Protein AF-A0A7V8YB07-F1 (afdb_monomer_lite)

Sequence (124 aa):
MVPLCSNWVLKPRWAEKIRNPKPVLDKLGVKPEHDVGVISIDDEAFLKQLKNRAATVRSGRPRTDTDVIFFGANRNKNLDRLAMLRSYIRPNGAIWIMRPKGANAELKESDIANPSAEWVTDVA

Foldseek 3Di:
DDDDPDDDDDPDVVVVCVVPPDPVVVVVVAAQAFAEEEEPDDDPVVQVVSVVGHVHYDYDDAAAAGQEYEYEDQALVSCVCVVVVVRRHDVNGYYHYDYDDDPPRNDDPCCVVCPVDPDDDDPD

Structure (mmCIF, N/CA/C/O backbone):
data_AF-A0A7V8YB07-F1
#
_entry.id   AF-A0A7V8YB07-F1
#
loop_
_atom_site.group_PDB
_atom_site.id
_atom_site.type_symbol
_atom_site.label_atom_id
_atom_site.label_alt_id
_atom_site.label_comp_id
_atom_site.label_asym_id
_atom_site.label_entity_id
_atom_site.label_seq_id
_atom_site.pdbx_PDB_ins_code
_atom_site.Cartn_x
_atom_site.Cartn_y
_atom_site.Cartn_z
_atom_site.occupancy
_atom_site.B_iso_or_equiv
_atom_site.auth_seq_id
_atom_site.auth_comp_id
_atom_site.auth_asym_id
_atom_site.auth_atom_id
_atom_site.pdbx_PDB_model_num
ATOM 1 N N . MET A 1 1 ? 50.348 -39.041 16.485 1.00 39.09 1 MET A N 1
ATOM 2 C CA . MET A 1 1 ? 50.207 -38.586 15.086 1.00 39.09 1 MET A CA 1
ATOM 3 C C . MET A 1 1 ? 48.727 -38.311 14.850 1.00 39.09 1 MET A C 1
ATOM 5 O O . MET A 1 1 ? 47.966 -39.256 14.730 1.00 39.09 1 MET A O 1
ATOM 9 N N . VAL A 1 2 ? 48.300 -37.048 14.934 1.00 49.88 2 VAL A N 1
ATOM 10 C CA . VAL A 1 2 ? 46.898 -36.623 14.733 1.00 49.88 2 VAL A CA 1
ATOM 11 C C . VAL A 1 2 ? 46.880 -35.769 13.464 1.00 49.88 2 VAL A C 1
ATOM 13 O O . VAL A 1 2 ? 47.720 -34.871 13.370 1.00 49.88 2 VAL A O 1
ATOM 16 N N . PRO A 1 3 ? 46.021 -36.044 12.467 1.00 50.53 3 PRO A N 1
ATOM 17 C CA . PRO A 1 3 ? 46.036 -35.280 11.233 1.00 50.53 3 PRO A CA 1
ATOM 18 C C . PRO A 1 3 ? 45.430 -33.894 11.468 1.00 50.53 3 PRO A C 1
ATOM 20 O O . PRO A 1 3 ? 44.416 -33.734 12.147 1.00 50.53 3 PRO A O 1
ATOM 23 N N . LEU A 1 4 ? 46.082 -32.890 10.886 1.00 50.62 4 LEU A N 1
ATOM 24 C CA . LEU A 1 4 ? 45.579 -31.532 10.736 1.00 50.62 4 LEU A CA 1
ATOM 25 C C . LEU A 1 4 ? 44.292 -31.575 9.898 1.00 50.62 4 LEU A C 1
ATOM 27 O O . LEU A 1 4 ? 44.346 -31.806 8.691 1.00 50.62 4 LEU A O 1
ATOM 31 N N . CYS A 1 5 ? 43.136 -31.342 10.523 1.00 40.47 5 CYS A N 1
ATOM 32 C CA . CYS A 1 5 ? 41.916 -31.010 9.791 1.00 40.47 5 CYS A CA 1
ATOM 33 C C . CYS A 1 5 ? 42.034 -29.574 9.275 1.00 40.47 5 CYS A C 1
A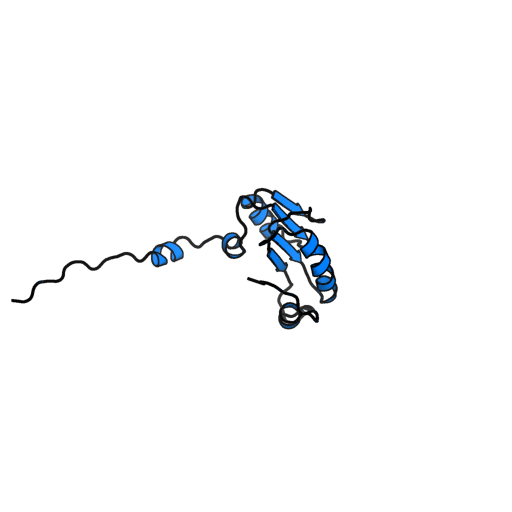TOM 35 O O . CYS A 1 5 ? 41.697 -28.602 9.950 1.00 40.47 5 CYS A O 1
ATOM 37 N N . SER A 1 6 ? 42.563 -29.470 8.063 1.00 52.72 6 SER A N 1
ATOM 38 C CA . SER A 1 6 ? 42.577 -28.263 7.256 1.00 52.72 6 SER A CA 1
ATOM 39 C C . SER A 1 6 ? 41.159 -27.799 6.905 1.00 52.72 6 SER A C 1
ATOM 41 O O . SER A 1 6 ? 40.278 -28.602 6.608 1.00 52.72 6 SER A O 1
ATOM 43 N N . ASN A 1 7 ? 41.037 -26.474 6.794 1.00 43.16 7 ASN A N 1
ATOM 44 C CA . ASN A 1 7 ? 40.078 -25.742 5.961 1.00 43.16 7 ASN A CA 1
ATOM 45 C C . ASN A 1 7 ? 38.760 -25.269 6.606 1.00 43.16 7 ASN A C 1
ATOM 47 O O . ASN A 1 7 ? 37.657 -25.628 6.200 1.00 43.16 7 ASN A O 1
ATOM 51 N N . TRP A 1 8 ? 38.888 -24.324 7.538 1.00 47.78 8 TRP A N 1
ATOM 52 C CA . TRP A 1 8 ? 37.870 -23.300 7.777 1.00 47.78 8 TRP A CA 1
ATOM 53 C C . TRP A 1 8 ? 38.085 -22.141 6.799 1.00 47.78 8 TRP A C 1
ATOM 55 O O . TRP A 1 8 ? 39.121 -21.502 6.885 1.00 47.78 8 TRP A O 1
ATOM 65 N N . VAL A 1 9 ? 37.135 -21.884 5.892 1.00 56.75 9 VAL A N 1
ATOM 66 C CA . VAL A 1 9 ? 36.469 -20.582 5.633 1.00 56.75 9 VAL A CA 1
ATOM 67 C C . VAL A 1 9 ? 35.386 -20.848 4.577 1.00 56.75 9 VAL A C 1
ATOM 69 O O . VAL A 1 9 ? 35.595 -20.682 3.377 1.00 56.75 9 VAL A O 1
ATOM 72 N N . LEU A 1 10 ? 34.186 -21.229 5.014 1.00 59.94 10 LEU A N 1
ATOM 73 C CA . LEU A 1 10 ? 32.987 -20.974 4.217 1.00 59.94 10 LEU A CA 1
ATOM 74 C C . LEU A 1 10 ? 32.504 -19.581 4.607 1.00 59.94 10 LEU A C 1
ATOM 76 O O . LEU A 1 10 ? 31.998 -19.398 5.712 1.00 59.94 10 LEU A O 1
ATOM 80 N N . LYS A 1 11 ? 32.680 -18.584 3.728 1.00 59.34 11 LYS A N 1
ATOM 81 C CA . LYS A 1 11 ? 32.022 -17.281 3.903 1.00 59.34 11 LYS A CA 1
ATOM 82 C C . LYS A 1 11 ? 30.515 -17.531 3.902 1.00 59.34 11 LYS A C 1
ATOM 84 O O . LYS A 1 11 ? 29.972 -17.956 2.881 1.00 59.34 11 LYS A O 1
ATOM 89 N N . PRO A 1 12 ? 29.819 -17.312 5.020 1.00 64.62 12 PRO A N 1
ATOM 90 C CA . PRO A 1 12 ? 28.419 -17.660 5.085 1.00 64.62 12 PRO A CA 1
ATOM 91 C C . PRO A 1 12 ? 27.611 -16.608 4.314 1.00 64.62 12 PRO A C 1
ATOM 93 O O . PRO A 1 12 ? 27.835 -15.405 4.455 1.00 64.62 12 PRO A O 1
ATOM 96 N N . ARG A 1 13 ? 26.647 -17.053 3.499 1.00 63.25 13 ARG A N 1
ATOM 97 C CA . ARG A 1 13 ? 25.817 -16.200 2.618 1.00 63.25 13 ARG A CA 1
ATOM 98 C C . ARG A 1 13 ? 25.080 -15.060 3.349 1.00 63.25 13 ARG A C 1
ATOM 100 O O . ARG A 1 13 ? 24.586 -14.136 2.710 1.00 63.25 13 ARG A O 1
ATOM 107 N N . TRP A 1 14 ? 24.999 -15.083 4.683 1.00 67.81 14 TRP A N 1
ATOM 108 C CA . TRP A 1 14 ? 24.456 -13.972 5.476 1.00 67.81 14 TRP A CA 1
ATOM 109 C C . TRP A 1 14 ? 25.368 -12.735 5.488 1.00 67.81 14 TRP A C 1
ATOM 111 O O . TRP A 1 14 ? 24.861 -11.616 5.501 1.00 67.81 14 TRP A O 1
ATOM 121 N N . ALA A 1 15 ? 26.691 -12.907 5.390 1.00 67.56 15 ALA A N 1
ATOM 122 C CA . ALA A 1 15 ? 27.654 -11.803 5.355 1.00 67.56 15 ALA A CA 1
ATOM 123 C C . ALA A 1 15 ? 27.577 -10.982 4.052 1.00 67.56 15 ALA A C 1
ATOM 125 O O . ALA A 1 15 ? 28.022 -9.835 4.000 1.00 67.56 15 ALA A O 1
ATOM 126 N N . GLU A 1 16 ? 27.031 -11.560 2.981 1.00 65.00 16 GLU A N 1
ATOM 127 C CA . GLU A 1 16 ? 26.721 -10.849 1.734 1.00 65.00 16 GLU A CA 1
ATOM 128 C C . GLU A 1 16 ? 25.414 -10.058 1.854 1.00 65.00 16 GLU A C 1
ATOM 130 O O . GLU A 1 16 ? 25.355 -8.910 1.425 1.00 65.00 16 GLU A O 1
ATOM 135 N N . LYS A 1 17 ? 24.396 -10.611 2.529 1.00 60.62 17 LYS A N 1
ATOM 136 C CA . LYS A 1 17 ? 23.108 -9.932 2.769 1.00 60.62 17 LYS A CA 1
ATOM 137 C C . LYS A 1 17 ? 23.224 -8.695 3.665 1.00 60.62 17 LYS A C 1
ATOM 139 O O . LYS A 1 17 ? 22.425 -7.778 3.524 1.00 60.62 17 LYS A O 1
ATOM 144 N N . ILE A 1 18 ? 24.209 -8.657 4.566 1.00 69.38 18 ILE A N 1
ATOM 145 C CA . ILE A 1 18 ? 24.516 -7.461 5.371 1.00 69.38 18 ILE A CA 1
ATOM 146 C C . ILE A 1 18 ? 25.146 -6.363 4.510 1.00 69.38 18 ILE A C 1
ATOM 148 O O . ILE A 1 18 ? 24.842 -5.189 4.693 1.00 69.38 18 ILE A O 1
ATOM 152 N N . ARG A 1 19 ? 26.016 -6.742 3.567 1.00 67.19 19 ARG A N 1
ATOM 153 C CA . ARG A 1 19 ? 26.724 -5.796 2.692 1.00 67.19 19 ARG A CA 1
ATOM 154 C C . ARG A 1 19 ? 25.856 -5.263 1.559 1.00 67.19 19 ARG A C 1
ATOM 156 O O . ARG A 1 19 ? 26.092 -4.150 1.107 1.00 67.19 19 ARG A O 1
ATOM 163 N N . ASN A 1 20 ? 24.863 -6.033 1.125 1.00 63.94 20 ASN A N 1
ATOM 164 C CA . ASN A 1 20 ? 23.892 -5.618 0.121 1.00 63.94 20 ASN A CA 1
ATOM 165 C C . ASN A 1 20 ? 22.465 -5.761 0.675 1.00 63.94 20 ASN A C 1
ATOM 167 O O . ASN A 1 20 ? 21.790 -6.762 0.395 1.00 63.94 20 ASN A O 1
ATOM 171 N N . PRO A 1 21 ? 22.015 -4.817 1.522 1.00 62.44 21 PRO A N 1
ATOM 172 C CA . PRO A 1 21 ? 20.679 -4.880 2.087 1.00 62.44 21 PRO A CA 1
ATOM 173 C C . PRO A 1 21 ? 19.642 -4.811 0.964 1.00 62.44 21 PRO A C 1
ATOM 175 O O . PRO A 1 21 ? 19.702 -3.939 0.099 1.00 62.44 21 PRO A O 1
ATOM 178 N N . LYS A 1 22 ? 18.659 -5.720 0.991 1.00 63.84 22 LYS A N 1
ATOM 179 C CA . LYS A 1 22 ? 17.521 -5.645 0.068 1.00 63.84 22 LYS A CA 1
ATOM 180 C C . LYS A 1 22 ? 16.826 -4.283 0.217 1.00 63.84 22 LYS A C 1
ATOM 182 O O . LYS A 1 22 ? 16.602 -3.869 1.364 1.00 63.84 22 LYS A O 1
ATOM 187 N N . PRO A 1 23 ? 16.457 -3.617 -0.892 1.00 71.69 23 PRO A N 1
ATOM 188 C CA . PRO A 1 23 ? 15.704 -2.375 -0.829 1.00 71.69 23 PRO A CA 1
ATOM 189 C C . PRO A 1 23 ? 14.408 -2.590 -0.043 1.00 71.69 23 PRO A C 1
ATOM 191 O O . PRO A 1 23 ? 13.831 -3.676 -0.056 1.00 71.69 23 PRO A O 1
ATOM 194 N N . VAL A 1 24 ? 13.958 -1.561 0.677 1.00 78.62 24 VAL A N 1
ATOM 195 C CA . VAL A 1 24 ? 12.796 -1.654 1.580 1.00 78.62 24 VAL A CA 1
ATOM 196 C C . VAL A 1 24 ? 11.565 -2.196 0.848 1.00 78.62 24 VAL A C 1
ATOM 198 O O . VAL A 1 24 ? 10.882 -3.061 1.378 1.00 78.62 24 VAL A O 1
ATOM 201 N N . LEU A 1 25 ? 11.356 -1.787 -0.404 1.00 80.44 25 LEU A N 1
ATOM 202 C CA . LEU A 1 25 ? 10.258 -2.263 -1.250 1.00 80.44 25 LEU A CA 1
ATOM 203 C C . LEU A 1 25 ? 10.274 -3.782 -1.498 1.00 80.44 25 LEU A C 1
ATOM 205 O O . LEU A 1 25 ? 9.211 -4.391 -1.559 1.00 80.44 25 LEU A O 1
ATOM 209 N N . ASP A 1 26 ? 11.450 -4.415 -1.547 1.00 79.25 26 ASP A N 1
ATOM 210 C CA . ASP A 1 26 ? 11.555 -5.876 -1.679 1.00 79.25 26 ASP A CA 1
ATOM 211 C C . ASP A 1 26 ? 11.151 -6.594 -0.391 1.00 79.25 26 ASP A C 1
ATOM 213 O O . ASP A 1 26 ? 10.680 -7.728 -0.435 1.00 79.25 26 ASP A O 1
ATOM 217 N N . LYS A 1 27 ? 11.344 -5.947 0.765 1.00 77.00 27 LYS A N 1
ATOM 218 C CA . LYS A 1 27 ? 10.838 -6.461 2.045 1.00 77.00 27 LYS A CA 1
ATOM 219 C C . LYS A 1 27 ? 9.318 -6.360 2.104 1.00 77.00 27 LYS A C 1
ATOM 221 O O . LYS A 1 27 ? 8.689 -7.244 2.661 1.00 77.00 27 LYS A O 1
ATOM 226 N N . LEU A 1 28 ? 8.754 -5.334 1.466 1.00 82.25 28 LEU A N 1
ATOM 227 C CA . LEU A 1 28 ? 7.311 -5.139 1.327 1.00 82.25 28 LEU A CA 1
ATOM 228 C C . LEU A 1 28 ? 6.686 -6.016 0.219 1.00 82.25 28 LEU A C 1
ATOM 230 O O . LEU A 1 28 ? 5.511 -5.869 -0.102 1.00 82.25 28 LEU A O 1
ATOM 234 N N . GLY A 1 29 ? 7.461 -6.907 -0.411 1.00 82.00 29 GLY A N 1
ATOM 235 C CA . GLY A 1 29 ? 6.964 -7.808 -1.455 1.00 82.00 29 GLY A CA 1
ATOM 236 C C . GLY A 1 29 ? 6.690 -7.140 -2.808 1.00 82.00 29 GLY A C 1
ATOM 237 O O . GLY A 1 29 ? 6.081 -7.760 -3.679 1.00 82.00 29 GLY A O 1
ATOM 238 N N . VAL A 1 30 ? 7.142 -5.901 -3.025 1.00 86.06 30 VAL A N 1
ATOM 239 C CA . VAL A 1 30 ? 7.008 -5.216 -4.318 1.00 86.06 30 VAL A CA 1
ATOM 240 C C . VAL A 1 30 ? 8.060 -5.749 -5.282 1.00 86.06 30 VAL A C 1
ATOM 242 O O . VAL A 1 30 ? 9.262 -5.571 -5.072 1.00 86.06 30 VAL A O 1
ATOM 245 N N . LYS A 1 31 ? 7.607 -6.375 -6.367 1.00 86.81 31 LYS A N 1
ATOM 246 C CA . LYS A 1 31 ? 8.475 -6.871 -7.435 1.00 86.81 31 LYS A CA 1
ATOM 247 C C . LYS A 1 31 ? 8.421 -5.957 -8.663 1.00 86.81 31 LYS A C 1
ATOM 249 O O . LYS A 1 31 ? 7.439 -5.233 -8.830 1.00 86.81 31 LYS A O 1
ATOM 254 N N . PRO A 1 32 ? 9.444 -5.988 -9.535 1.00 87.12 32 PRO A N 1
ATOM 255 C CA . PRO A 1 32 ? 9.466 -5.194 -10.759 1.00 87.12 32 PRO A CA 1
ATOM 256 C C . PRO A 1 32 ? 8.278 -5.389 -11.674 1.00 87.12 32 PRO A C 1
ATOM 258 O O . PRO A 1 32 ? 7.866 -4.451 -12.330 1.00 87.12 32 PRO A O 1
ATOM 261 N N . GLU A 1 33 ? 7.723 -6.587 -11.717 1.00 87.69 33 GLU A N 1
ATOM 262 C CA . GLU A 1 33 ? 6.618 -6.958 -12.589 1.00 87.69 33 GLU A CA 1
ATOM 263 C C . GLU A 1 33 ? 5.234 -6.558 -12.052 1.00 87.69 33 GLU A C 1
ATOM 265 O O . GLU A 1 33 ? 4.247 -6.686 -12.772 1.00 87.69 33 GLU A O 1
ATOM 270 N N . HIS A 1 34 ? 5.140 -6.084 -10.806 1.00 89.31 34 HIS A N 1
ATOM 271 C CA . HIS A 1 34 ? 3.855 -5.833 -10.152 1.00 89.31 34 HIS A CA 1
ATOM 272 C C . HIS A 1 34 ? 3.151 -4.566 -10.669 1.00 89.31 34 HIS A C 1
ATOM 274 O O . HIS A 1 34 ? 3.788 -3.532 -10.904 1.00 89.31 34 HIS A O 1
ATOM 280 N N . ASP A 1 35 ? 1.817 -4.632 -10.755 1.00 90.06 35 ASP A N 1
ATOM 281 C CA . ASP A 1 35 ? 0.951 -3.446 -10.780 1.00 90.06 35 ASP A CA 1
ATOM 282 C C . ASP A 1 35 ? 0.663 -3.017 -9.335 1.00 90.06 35 ASP A C 1
ATOM 284 O O . ASP A 1 35 ? 0.173 -3.805 -8.516 1.00 90.06 35 ASP A O 1
ATOM 288 N N . VAL A 1 36 ? 1.019 -1.773 -9.013 1.00 90.50 36 VAL A N 1
ATOM 289 C CA . VAL A 1 36 ? 0.935 -1.212 -7.667 1.00 90.50 36 VAL A CA 1
ATOM 290 C C . VAL A 1 36 ? -0.095 -0.088 -7.616 1.00 90.50 36 VAL A C 1
ATOM 292 O O . VAL A 1 36 ? 0.045 0.950 -8.269 1.00 90.50 36 VAL A O 1
ATOM 295 N N . GLY A 1 37 ? -1.108 -0.259 -6.770 1.00 91.06 37 GLY A N 1
ATOM 296 C CA . GLY A 1 37 ? -2.074 0.782 -6.434 1.00 91.06 37 GLY A CA 1
ATOM 297 C C . GLY A 1 37 ? -1.600 1.624 -5.253 1.00 91.06 37 GLY A C 1
ATOM 298 O O . GLY A 1 37 ? -1.124 1.090 -4.257 1.00 91.06 37 GLY A O 1
ATOM 299 N N . VAL A 1 38 ? -1.760 2.942 -5.333 1.00 91.56 38 VAL A N 1
ATOM 300 C CA . VAL A 1 38 ? -1.455 3.875 -4.245 1.00 91.56 38 VAL A CA 1
ATOM 301 C C . VAL A 1 38 ? -2.662 4.763 -3.971 1.00 91.56 38 VAL A C 1
ATOM 303 O O . VAL A 1 38 ? -3.178 5.437 -4.863 1.00 91.56 38 VAL A O 1
ATOM 306 N N . ILE A 1 39 ? -3.127 4.767 -2.725 1.00 90.81 39 ILE A N 1
ATOM 307 C CA . ILE A 1 39 ? -4.380 5.411 -2.332 1.00 90.81 39 ILE A CA 1
ATOM 308 C C . ILE A 1 39 ? -4.141 6.234 -1.074 1.00 90.81 39 ILE A C 1
ATOM 310 O O . ILE A 1 39 ? -3.727 5.683 -0.060 1.00 90.81 39 ILE A O 1
ATOM 314 N N . SER A 1 40 ? -4.462 7.530 -1.122 1.00 87.81 40 SER A N 1
ATOM 315 C CA . SER A 1 40 ? -4.375 8.435 0.037 1.00 87.81 40 SER A CA 1
ATOM 316 C C . SER A 1 40 ? -2.973 8.501 0.670 1.00 87.81 40 SER A C 1
ATOM 318 O O . SER A 1 40 ? -2.847 8.565 1.890 1.00 87.81 40 SER A O 1
ATOM 320 N N . ILE A 1 41 ? -1.925 8.459 -0.161 1.00 86.69 41 ILE A N 1
ATOM 321 C CA . ILE A 1 41 ? -0.524 8.623 0.247 1.00 86.69 41 ILE A CA 1
ATOM 322 C C . ILE A 1 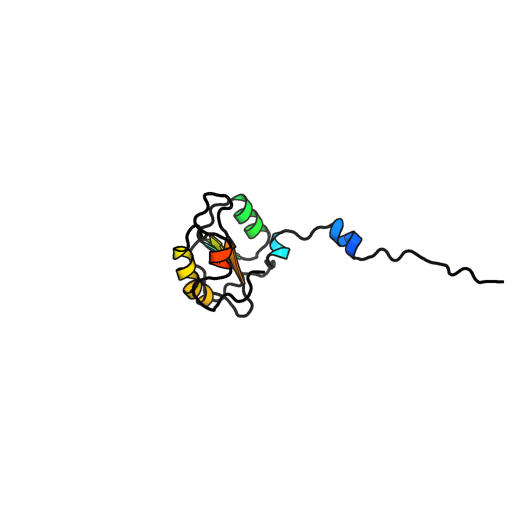41 ? 0.057 9.829 -0.485 1.00 86.69 41 ILE A C 1
ATOM 324 O O . ILE A 1 41 ? 0.140 9.819 -1.713 1.00 86.69 41 ILE A O 1
ATOM 328 N N . ASP A 1 42 ? 0.521 10.802 0.294 1.00 82.19 42 ASP A N 1
ATOM 329 C CA . ASP A 1 42 ? 1.080 12.071 -0.181 1.00 82.19 42 ASP A CA 1
ATOM 330 C C . ASP A 1 42 ? 2.585 12.176 0.148 1.00 82.19 42 ASP A C 1
ATOM 332 O O . ASP A 1 42 ? 3.078 13.206 0.596 1.00 82.19 42 ASP A O 1
ATOM 336 N N . ASP A 1 43 ? 3.326 11.076 -0.033 1.00 84.38 43 ASP A N 1
ATOM 337 C CA . ASP A 1 43 ? 4.786 11.022 0.136 1.00 84.38 43 ASP A CA 1
ATOM 338 C C . ASP A 1 43 ? 5.469 10.896 -1.233 1.00 84.38 43 ASP A C 1
ATOM 340 O O . ASP A 1 43 ? 5.540 9.818 -1.831 1.00 84.38 43 ASP A O 1
ATOM 344 N N . GLU A 1 44 ? 5.989 12.014 -1.742 1.00 85.69 44 GLU A N 1
ATOM 345 C CA . GLU A 1 44 ? 6.654 12.071 -3.047 1.00 85.69 44 GLU A CA 1
ATOM 346 C C . GLU A 1 44 ? 7.906 11.190 -3.130 1.00 85.69 44 GLU A C 1
ATOM 348 O O . GLU A 1 44 ? 8.177 10.592 -4.177 1.00 85.69 44 GLU A O 1
ATOM 353 N N . ALA A 1 45 ? 8.671 11.082 -2.040 1.00 84.25 45 ALA A N 1
ATOM 354 C CA . ALA A 1 45 ? 9.890 10.284 -2.014 1.00 84.25 45 ALA A CA 1
ATOM 355 C C . ALA A 1 45 ? 9.551 8.794 -2.120 1.00 84.25 45 ALA A C 1
ATOM 357 O O . ALA A 1 45 ? 10.173 8.069 -2.903 1.00 84.25 45 ALA A O 1
ATOM 358 N N . PHE A 1 46 ? 8.524 8.351 -1.397 1.00 83.69 46 PHE A N 1
ATOM 359 C CA . PHE A 1 46 ? 8.010 6.989 -1.481 1.00 83.69 46 PHE A CA 1
ATOM 360 C C . PHE A 1 46 ? 7.415 6.683 -2.863 1.00 83.69 46 PHE A C 1
ATOM 362 O O . PHE A 1 46 ? 7.757 5.669 -3.476 1.00 83.69 46 PHE A O 1
ATOM 369 N N . LEU A 1 47 ? 6.601 7.589 -3.413 1.00 87.50 47 LEU A N 1
ATOM 370 C CA . LEU A 1 47 ? 6.036 7.447 -4.760 1.00 87.50 47 LEU A CA 1
ATOM 371 C C . LEU A 1 47 ? 7.125 7.339 -5.835 1.00 87.50 47 LEU A C 1
ATOM 373 O O . LEU A 1 47 ? 7.000 6.543 -6.768 1.00 87.50 47 LEU A O 1
ATOM 377 N N . LYS A 1 48 ? 8.214 8.105 -5.707 1.00 88.25 48 LYS A N 1
ATOM 378 C CA . LYS A 1 48 ? 9.367 8.024 -6.612 1.00 88.25 48 LYS A CA 1
ATOM 379 C C . LYS A 1 48 ? 10.079 6.676 -6.502 1.00 88.25 48 LYS A C 1
ATOM 381 O O . LYS A 1 48 ? 10.425 6.091 -7.525 1.00 88.25 48 LYS A O 1
ATOM 386 N N . GLN A 1 49 ? 10.264 6.156 -5.287 1.00 86.88 49 GLN A N 1
ATOM 387 C CA . GLN A 1 49 ? 10.847 4.826 -5.085 1.00 86.88 49 GLN A CA 1
ATOM 388 C C . GLN A 1 49 ? 9.983 3.726 -5.709 1.00 86.88 49 GLN A C 1
ATOM 390 O O . GLN A 1 49 ? 10.522 2.852 -6.386 1.00 86.88 49 GLN A O 1
ATOM 395 N N . LEU A 1 50 ? 8.657 3.795 -5.544 1.00 88.12 50 LEU A N 1
ATOM 396 C CA . LEU A 1 50 ? 7.731 2.845 -6.164 1.00 88.12 50 LEU A CA 1
ATOM 397 C C . LEU A 1 50 ? 7.822 2.880 -7.689 1.00 88.12 50 LEU A C 1
ATOM 399 O O . LEU A 1 50 ? 7.972 1.829 -8.306 1.00 88.12 50 LEU A O 1
ATOM 403 N N . LYS A 1 51 ? 7.796 4.074 -8.293 1.00 88.19 51 LYS A N 1
ATOM 404 C CA . LYS A 1 51 ? 7.890 4.240 -9.755 1.00 88.19 51 LYS A CA 1
ATOM 405 C C . LYS A 1 51 ? 9.212 3.739 -10.332 1.00 88.19 51 LYS A C 1
ATOM 407 O O . LYS A 1 51 ? 9.238 3.263 -11.458 1.00 88.19 51 LYS A O 1
ATOM 412 N N . ASN A 1 52 ? 10.298 3.835 -9.570 1.00 88.62 52 ASN A N 1
ATOM 413 C CA . ASN A 1 52 ? 11.599 3.319 -9.992 1.00 88.62 52 ASN A CA 1
ATOM 414 C C . ASN A 1 52 ? 11.693 1.789 -9.903 1.00 88.62 52 ASN A C 1
ATOM 416 O O . ASN A 1 52 ? 12.584 1.203 -10.515 1.00 88.62 52 ASN A O 1
ATOM 420 N N . ARG A 1 53 ? 10.835 1.147 -9.099 1.00 85.56 53 ARG A N 1
ATOM 421 C CA . ARG A 1 53 ? 10.906 -0.290 -8.826 1.00 85.56 53 ARG A CA 1
ATOM 422 C C . ARG A 1 53 ? 9.869 -1.085 -9.602 1.00 85.56 53 ARG A C 1
ATOM 424 O O . ARG A 1 53 ? 10.258 -2.080 -10.194 1.00 85.56 53 ARG A O 1
ATOM 431 N N . ALA A 1 54 ? 8.597 -0.698 -9.537 1.00 88.25 54 ALA A N 1
ATOM 432 C CA . ALA A 1 54 ? 7.471 -1.445 -10.089 1.00 88.25 54 ALA A CA 1
ATOM 433 C C . ALA A 1 54 ? 7.180 -1.051 -11.543 1.00 88.25 54 ALA A C 1
ATOM 435 O O . ALA A 1 54 ? 7.342 0.107 -11.925 1.00 88.25 54 ALA A O 1
ATOM 436 N N . ALA A 1 55 ? 6.691 -2.004 -12.336 1.00 87.62 55 ALA A N 1
ATOM 437 C CA . ALA A 1 55 ? 6.355 -1.803 -13.742 1.00 87.62 55 ALA A CA 1
ATOM 438 C C . ALA A 1 55 ? 5.240 -0.776 -13.910 1.00 87.62 55 ALA A C 1
ATOM 440 O O . ALA A 1 55 ? 5.223 -0.019 -14.878 1.00 87.62 55 ALA A O 1
ATOM 441 N N . THR A 1 56 ? 4.277 -0.770 -12.989 1.00 88.25 56 THR A N 1
ATOM 442 C CA . THR A 1 56 ? 3.151 0.156 -13.023 1.00 88.25 56 THR A CA 1
ATOM 443 C C . THR A 1 56 ? 2.835 0.643 -11.618 1.00 88.25 56 THR A C 1
ATOM 445 O O . THR A 1 56 ? 2.715 -0.144 -10.685 1.00 88.25 56 THR A O 1
ATOM 448 N N . VAL A 1 57 ? 2.680 1.961 -11.476 1.00 88.62 57 VAL A N 1
ATOM 449 C CA . VAL A 1 57 ? 2.223 2.602 -10.239 1.00 88.62 57 VAL A CA 1
ATOM 450 C C . VAL A 1 57 ? 1.050 3.507 -10.576 1.00 88.62 57 VAL A C 1
ATOM 452 O O . VAL A 1 57 ? 1.178 4.406 -11.412 1.00 88.62 57 VAL A O 1
ATOM 455 N N . ARG A 1 58 ? -0.092 3.285 -9.927 1.00 87.75 58 ARG A N 1
ATOM 456 C CA . ARG A 1 58 ? -1.327 4.043 -10.159 1.00 87.75 58 ARG A CA 1
ATOM 457 C C . ARG A 1 58 ? -1.770 4.718 -8.876 1.00 87.75 58 ARG A C 1
ATOM 459 O O . ARG A 1 58 ? -1.968 4.052 -7.867 1.00 87.75 58 ARG A O 1
ATOM 466 N N . SER A 1 59 ? -1.966 6.029 -8.926 1.00 84.38 59 SER A N 1
ATOM 467 C CA . SER A 1 59 ? -2.580 6.773 -7.832 1.00 84.38 59 SER A CA 1
ATOM 468 C C . SER A 1 59 ? -4.105 6.811 -7.978 1.00 84.38 59 SER A C 1
ATOM 470 O O . SER A 1 59 ? -4.643 6.902 -9.083 1.00 84.38 59 SER A O 1
ATOM 472 N N . GLY A 1 60 ? -4.819 6.763 -6.855 1.00 81.38 60 GLY A N 1
ATOM 473 C CA . GLY A 1 60 ? -6.272 6.934 -6.822 1.00 81.38 60 GLY A CA 1
ATOM 474 C C . GLY A 1 60 ? -7.038 5.616 -6.915 1.00 81.38 60 GLY A C 1
ATOM 475 O O . GLY A 1 60 ? -7.003 4.823 -5.980 1.00 81.38 60 GLY A O 1
ATOM 476 N N . ARG A 1 61 ? -7.820 5.401 -7.982 1.00 76.94 61 ARG A N 1
ATOM 477 C CA . ARG A 1 61 ? -8.675 4.206 -8.091 1.00 76.94 61 ARG A CA 1
ATOM 478 C C . ARG A 1 61 ? -7.847 2.996 -8.556 1.00 76.94 61 ARG A C 1
ATOM 480 O O . ARG A 1 61 ? -7.350 3.033 -9.683 1.00 76.94 61 ARG A O 1
ATOM 487 N N . PRO A 1 62 ? -7.716 1.928 -7.744 1.00 73.56 62 PRO A N 1
ATOM 488 C CA . PRO A 1 62 ? -7.037 0.712 -8.179 1.00 73.56 62 PRO A CA 1
ATOM 489 C C . PRO A 1 62 ? -7.823 0.054 -9.319 1.00 73.56 62 PRO A C 1
ATOM 491 O O . PRO A 1 62 ? -9.055 0.141 -9.373 1.00 73.56 62 PRO A O 1
ATOM 494 N N . ARG A 1 63 ? -7.109 -0.581 -10.253 1.00 77.25 63 ARG A N 1
ATOM 495 C CA . ARG A 1 63 ? -7.736 -1.437 -11.269 1.00 77.25 63 ARG A CA 1
ATOM 496 C C . ARG A 1 63 ? -8.001 -2.812 -10.669 1.00 77.25 63 ARG A C 1
ATOM 498 O O . ARG A 1 63 ? -7.377 -3.195 -9.684 1.00 77.25 63 ARG A O 1
ATOM 505 N N . THR A 1 64 ? -8.925 -3.549 -11.271 1.00 77.12 64 THR A N 1
ATOM 506 C CA . THR A 1 64 ? -9.040 -4.986 -11.014 1.00 77.12 64 THR A CA 1
ATOM 507 C C . THR A 1 64 ? -7.706 -5.664 -11.321 1.00 77.12 64 THR A C 1
ATOM 509 O O . THR A 1 64 ? -6.978 -5.216 -12.210 1.00 77.12 64 THR A O 1
ATOM 512 N N . ASP A 1 65 ? -7.390 -6.713 -10.568 1.00 82.56 65 ASP A N 1
ATOM 513 C CA . ASP A 1 65 ? -6.157 -7.489 -10.696 1.00 82.56 65 ASP A CA 1
ATOM 514 C C . ASP A 1 65 ? -4.864 -6.704 -10.404 1.00 82.56 65 ASP A C 1
ATOM 516 O O . ASP A 1 65 ? -3.857 -6.870 -11.095 1.00 82.56 65 ASP A O 1
ATOM 520 N N . THR A 1 66 ? -4.878 -5.874 -9.360 1.00 86.44 66 THR A N 1
ATOM 521 C CA . THR A 1 66 ? -3.676 -5.227 -8.804 1.00 86.44 66 THR A CA 1
ATOM 522 C C . THR A 1 66 ? -2.896 -6.219 -7.926 1.00 86.44 66 THR A C 1
ATOM 524 O O . THR A 1 66 ? -3.500 -6.985 -7.174 1.00 86.44 66 THR A O 1
ATOM 527 N N . ASP A 1 67 ? -1.560 -6.211 -7.991 1.00 88.69 67 ASP A N 1
ATOM 528 C CA . ASP A 1 67 ? -0.711 -7.126 -7.211 1.00 88.69 67 ASP A CA 1
ATOM 529 C C . ASP A 1 67 ? -0.480 -6.618 -5.780 1.00 88.69 67 ASP A C 1
ATOM 531 O O . ASP A 1 67 ? -0.517 -7.387 -4.819 1.00 88.69 67 ASP A O 1
ATOM 535 N N . VAL A 1 68 ? -0.243 -5.312 -5.617 1.00 88.62 68 VAL A N 1
ATOM 536 C CA . VAL A 1 68 ? 0.014 -4.695 -4.306 1.00 88.62 68 VAL A CA 1
ATOM 537 C C . VAL A 1 68 ? -0.716 -3.360 -4.197 1.00 88.62 68 VAL A C 1
ATOM 539 O O . VAL A 1 68 ? -0.599 -2.517 -5.082 1.00 88.62 68 VAL A O 1
ATOM 542 N N . ILE A 1 69 ? -1.440 -3.127 -3.102 1.00 89.94 69 ILE A N 1
ATOM 543 C CA . ILE A 1 69 ? -2.079 -1.835 -2.817 1.00 89.94 69 ILE A CA 1
ATOM 544 C C . ILE A 1 69 ? -1.457 -1.211 -1.570 1.00 89.94 69 ILE A C 1
ATOM 546 O O . ILE A 1 69 ? -1.513 -1.790 -0.493 1.00 89.94 69 ILE A O 1
ATOM 550 N N . PHE A 1 70 ? -0.928 0.004 -1.694 1.00 89.88 70 PHE A N 1
ATOM 551 C CA . PHE A 1 70 ? -0.553 0.858 -0.572 1.00 89.88 70 PHE A CA 1
ATOM 552 C C . PHE A 1 70 ? -1.702 1.815 -0.246 1.00 89.88 70 PHE A C 1
ATOM 554 O O . PHE A 1 70 ? -2.081 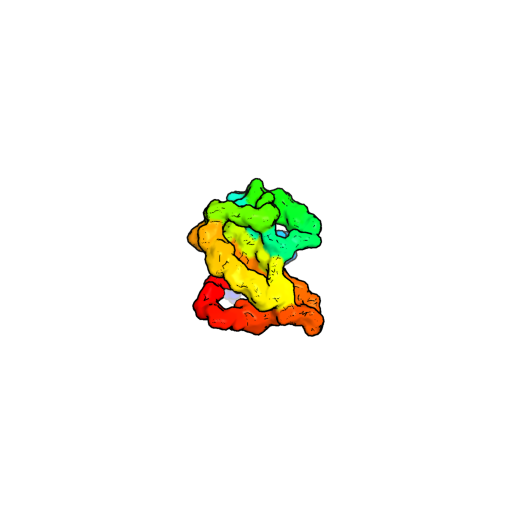2.653 -1.067 1.00 89.88 70 PHE A O 1
ATOM 561 N N . PHE A 1 71 ? -2.258 1.697 0.956 1.00 89.81 71 PHE A N 1
ATOM 562 C CA . PHE A 1 71 ? -3.420 2.449 1.412 1.00 89.81 71 PHE A CA 1
ATOM 563 C C . PHE A 1 71 ? -3.091 3.298 2.639 1.00 89.81 71 PHE A C 1
ATOM 565 O O . PHE A 1 71 ? -2.810 2.775 3.713 1.00 89.81 71 PHE A O 1
ATOM 572 N N . GLY A 1 72 ? -3.162 4.618 2.488 1.00 88.38 72 GLY A N 1
ATOM 573 C CA . GLY A 1 72 ? -3.068 5.564 3.591 1.00 88.38 72 GLY A CA 1
ATOM 574 C C . GLY A 1 72 ? -4.351 5.595 4.419 1.00 88.38 72 GLY A C 1
ATOM 575 O O . GLY A 1 72 ? -5.413 5.988 3.928 1.00 88.38 72 GLY A O 1
ATOM 576 N N . ALA A 1 73 ? -4.250 5.218 5.691 1.00 86.81 73 ALA A N 1
ATOM 577 C CA . ALA A 1 73 ? -5.339 5.253 6.656 1.00 86.81 73 ALA A CA 1
ATOM 578 C C . ALA A 1 73 ? -4.921 6.064 7.886 1.00 86.81 73 ALA A C 1
ATOM 580 O O . ALA A 1 73 ? -3.951 5.744 8.572 1.00 86.81 73 ALA A O 1
ATOM 581 N N . ASN A 1 74 ? -5.668 7.127 8.175 1.00 84.44 74 ASN A N 1
ATOM 582 C CA . ASN A 1 74 ? -5.443 7.980 9.340 1.00 84.44 74 ASN A CA 1
ATOM 583 C C . ASN A 1 74 ? -6.475 7.765 10.457 1.00 84.44 74 ASN A C 1
ATOM 585 O O . ASN A 1 74 ? -6.201 8.174 11.581 1.00 84.44 74 ASN A O 1
ATOM 589 N N . ARG A 1 75 ? -7.619 7.122 10.173 1.00 83.00 75 ARG A N 1
ATOM 590 C CA . ARG A 1 75 ? -8.715 6.868 11.125 1.00 83.00 75 ARG A CA 1
ATOM 591 C C . ARG A 1 75 ? -9.316 5.478 10.927 1.00 83.00 75 ARG A C 1
ATOM 593 O O . ARG A 1 75 ? -9.224 4.922 9.834 1.00 83.00 75 ARG A O 1
ATOM 600 N N . ASN A 1 76 ? -10.019 4.950 11.930 1.00 79.38 76 ASN A N 1
ATOM 601 C CA . ASN A 1 76 ? -10.647 3.621 11.846 1.00 79.38 76 ASN A CA 1
ATOM 602 C C . ASN A 1 76 ? -11.660 3.510 10.696 1.00 79.38 76 ASN A C 1
ATOM 604 O O . ASN A 1 76 ? -11.677 2.498 10.008 1.00 79.38 76 ASN A O 1
ATOM 608 N N . LYS A 1 77 ? -12.435 4.568 10.407 1.00 81.44 77 LYS A N 1
ATOM 609 C CA . LYS A 1 77 ? -13.399 4.576 9.284 1.00 81.44 77 LYS A CA 1
ATOM 610 C C . LYS A 1 77 ? -12.753 4.336 7.915 1.00 81.44 77 LYS A C 1
ATOM 612 O O . LYS A 1 77 ? -13.418 3.924 6.972 1.00 81.44 77 LYS A O 1
ATOM 617 N N . ASN A 1 78 ? -11.453 4.600 7.764 1.00 83.25 78 ASN A N 1
ATOM 618 C CA . ASN A 1 78 ? -10.750 4.297 6.520 1.00 83.25 78 ASN A CA 1
ATOM 619 C C . ASN A 1 78 ? -10.664 2.781 6.279 1.00 83.25 78 ASN A C 1
ATOM 621 O O . ASN A 1 78 ? -10.632 2.363 5.121 1.00 83.25 78 ASN A O 1
ATOM 625 N N . LEU A 1 79 ? -10.664 1.970 7.342 1.00 82.56 79 LEU A N 1
ATOM 626 C CA . LEU A 1 79 ? -10.580 0.512 7.262 1.00 82.56 79 LEU A CA 1
ATOM 627 C C . LEU A 1 79 ? -11.839 -0.118 6.648 1.00 82.56 79 LEU A C 1
ATOM 629 O O . LEU 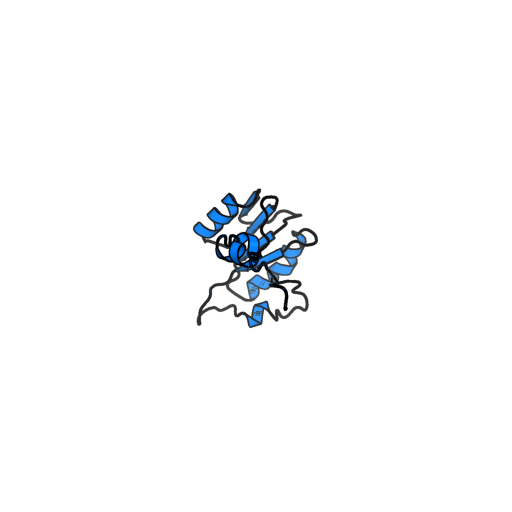A 1 79 ? -11.736 -1.168 6.021 1.00 82.56 79 LEU A O 1
ATOM 633 N N . ASP A 1 80 ? -12.988 0.564 6.693 1.00 84.94 80 ASP A N 1
ATOM 634 C CA . ASP A 1 80 ? -14.228 0.121 6.033 1.00 84.94 80 ASP A CA 1
ATOM 635 C C . ASP A 1 80 ? -14.038 -0.063 4.513 1.00 84.94 80 ASP A C 1
ATOM 637 O O . ASP A 1 80 ? -14.722 -0.855 3.863 1.00 84.94 80 ASP A O 1
ATOM 641 N N . ARG A 1 81 ? -13.057 0.637 3.920 1.00 85.00 81 ARG A N 1
ATOM 642 C CA . ARG A 1 81 ? -12.724 0.521 2.493 1.00 85.00 81 ARG A CA 1
ATOM 643 C C . ARG A 1 81 ? -11.938 -0.747 2.158 1.00 85.00 81 ARG A C 1
ATOM 645 O O . ARG A 1 81 ? -11.865 -1.085 0.979 1.00 85.00 81 ARG A O 1
ATOM 652 N N . LEU A 1 82 ? -11.366 -1.455 3.135 1.00 84.19 82 LEU A N 1
ATOM 653 C CA . LEU A 1 82 ? -10.520 -2.631 2.890 1.00 84.19 82 LEU A CA 1
ATOM 654 C C . LEU A 1 82 ? -11.274 -3.751 2.169 1.00 84.19 82 LEU A C 1
ATOM 656 O O . LEU A 1 82 ? -10.720 -4.355 1.252 1.00 84.19 82 LEU A O 1
ATOM 660 N N . ALA A 1 83 ? -12.547 -3.975 2.513 1.00 83.25 83 ALA A N 1
ATOM 661 C CA . ALA A 1 83 ? -13.387 -4.969 1.843 1.00 83.25 83 ALA A CA 1
ATOM 662 C C . ALA A 1 83 ? -13.519 -4.675 0.339 1.00 83.25 83 ALA A C 1
ATOM 664 O O . ALA A 1 83 ? -13.359 -5.563 -0.496 1.00 83.25 83 ALA A O 1
ATOM 665 N N . MET A 1 84 ? -13.725 -3.403 -0.009 1.00 85.75 84 MET A N 1
ATOM 666 C CA . MET A 1 84 ? -13.757 -2.951 -1.397 1.00 85.75 84 MET A CA 1
ATOM 667 C C . MET A 1 84 ? -12.373 -3.048 -2.056 1.00 85.75 84 MET A C 1
ATOM 669 O O . MET A 1 84 ? -12.276 -3.417 -3.217 1.00 85.75 84 MET A O 1
ATOM 673 N N . LEU A 1 85 ? -11.285 -2.724 -1.353 1.00 85.38 85 LEU A N 1
ATOM 674 C CA . LEU A 1 85 ? -9.934 -2.815 -1.920 1.00 85.38 85 LEU A CA 1
ATOM 675 C C . LEU A 1 85 ? -9.536 -4.256 -2.240 1.00 85.38 85 LEU A C 1
ATOM 677 O O . LEU A 1 85 ? -8.916 -4.493 -3.273 1.00 85.38 85 LEU A O 1
ATOM 681 N N . ARG A 1 86 ? -9.964 -5.221 -1.421 1.00 83.19 86 ARG A N 1
ATOM 682 C CA . ARG A 1 86 ? -9.729 -6.648 -1.657 1.00 83.19 86 ARG A CA 1
ATOM 683 C C . ARG A 1 86 ? -10.313 -7.130 -2.983 1.00 83.19 86 ARG A C 1
ATOM 685 O O . ARG A 1 86 ? -9.677 -7.940 -3.646 1.00 83.19 86 ARG A O 1
ATOM 692 N N . SER A 1 87 ? -11.467 -6.610 -3.415 1.00 86.25 87 SER A N 1
ATOM 693 C CA . SER A 1 87 ? -12.058 -7.011 -4.702 1.00 86.25 87 SER A CA 1
ATOM 694 C C . SER A 1 87 ? -11.236 -6.570 -5.918 1.00 86.25 87 SER A C 1
ATOM 696 O O . SER A 1 87 ? -11.514 -7.008 -7.029 1.00 86.25 87 SER A O 1
ATOM 698 N N . TYR A 1 88 ? -10.252 -5.687 -5.734 1.00 86.38 88 TYR A N 1
ATOM 699 C CA . TYR A 1 88 ? -9.350 -5.238 -6.794 1.00 86.38 88 TYR A CA 1
ATOM 700 C C . TYR A 1 88 ? -8.018 -5.998 -6.820 1.00 86.38 88 TYR A C 1
ATOM 702 O O . TYR A 1 88 ? -7.204 -5.734 -7.702 1.00 86.38 88 TYR A O 1
ATOM 710 N N . ILE A 1 89 ? -7.772 -6.914 -5.879 1.00 86.12 89 ILE A N 1
ATOM 711 C CA . ILE A 1 89 ? -6.463 -7.551 -5.695 1.00 86.12 89 ILE A CA 1
ATOM 712 C C . ILE A 1 89 ? -6.455 -8.966 -6.257 1.00 86.12 89 ILE A C 1
ATOM 714 O O . ILE A 1 89 ? -7.408 -9.725 -6.076 1.00 86.12 89 ILE A O 1
ATOM 718 N N . ARG A 1 90 ? -5.356 -9.327 -6.928 1.00 86.44 90 ARG A N 1
ATOM 719 C CA . ARG A 1 90 ? -5.142 -10.694 -7.418 1.00 86.44 90 ARG A CA 1
ATOM 720 C C . ARG A 1 90 ? -5.012 -11.695 -6.265 1.00 86.44 90 ARG A C 1
ATOM 722 O O . ARG A 1 90 ? -4.552 -11.335 -5.181 1.00 86.44 90 ARG A O 1
ATOM 729 N N . PRO A 1 91 ? -5.300 -12.987 -6.495 1.00 78.50 91 PRO A N 1
ATOM 730 C CA . PRO A 1 91 ? -4.902 -14.040 -5.565 1.00 78.50 91 PRO A CA 1
ATOM 731 C C . PRO A 1 91 ? -3.403 -13.936 -5.223 1.00 78.50 91 PRO A C 1
ATOM 733 O O . PRO A 1 91 ? -2.575 -13.827 -6.126 1.00 78.50 91 PRO A O 1
ATOM 736 N N . ASN A 1 92 ? -3.060 -13.977 -3.929 1.00 78.56 92 ASN A N 1
ATOM 737 C CA . ASN A 1 92 ? -1.710 -13.746 -3.372 1.00 78.56 92 ASN A CA 1
ATOM 738 C C . ASN A 1 92 ? -1.180 -12.301 -3.439 1.00 78.56 92 ASN A C 1
ATOM 740 O O . ASN A 1 92 ? 0.003 -12.075 -3.182 1.00 78.56 92 ASN A O 1
ATOM 744 N N . GLY A 1 93 ? -2.023 -11.328 -3.784 1.00 82.88 93 GLY A N 1
ATOM 745 C CA . GLY A 1 93 ? -1.676 -9.918 -3.656 1.00 82.88 93 GLY A CA 1
ATOM 746 C C . GLY A 1 93 ? -1.781 -9.414 -2.214 1.00 82.88 93 GLY A C 1
ATOM 747 O O . GLY A 1 93 ? -2.359 -10.074 -1.350 1.00 82.88 93 GLY A O 1
ATOM 748 N N . ALA A 1 94 ? -1.225 -8.230 -1.957 1.00 85.81 94 ALA A N 1
ATOM 749 C CA . ALA A 1 94 ? -1.097 -7.674 -0.606 1.00 85.81 94 ALA A CA 1
ATOM 750 C C . ALA A 1 94 ? -1.685 -6.259 -0.480 1.00 85.81 94 ALA A C 1
ATOM 752 O O . ALA A 1 94 ? -1.617 -5.459 -1.418 1.00 85.81 94 ALA A O 1
ATOM 753 N N . ILE A 1 95 ? -2.208 -5.930 0.709 1.00 87.75 95 ILE A N 1
ATOM 754 C CA . ILE A 1 95 ? -2.584 -4.561 1.096 1.00 87.75 95 ILE A CA 1
ATOM 755 C C . ILE A 1 95 ? -1.657 -4.084 2.206 1.00 87.75 95 ILE A C 1
ATOM 757 O O . ILE A 1 95 ? -1.674 -4.609 3.313 1.00 87.75 95 ILE A O 1
ATOM 761 N N . TRP A 1 96 ? -0.916 -3.020 1.930 1.00 89.00 96 TRP A N 1
ATOM 762 C CA . TRP A 1 96 ? -0.110 -2.312 2.910 1.00 89.00 96 TRP A CA 1
ATOM 763 C C . TRP A 1 96 ? -0.865 -1.109 3.449 1.00 89.00 96 TRP A C 1
ATOM 765 O O . TRP A 1 96 ? -1.162 -0.173 2.705 1.00 89.00 96 TRP A O 1
ATOM 775 N N . ILE A 1 97 ? -1.138 -1.103 4.751 1.00 88.12 97 ILE A N 1
ATOM 776 C CA . ILE A 1 97 ? -1.777 0.028 5.423 1.00 88.12 97 ILE A CA 1
ATOM 777 C C . ILE A 1 97 ? -0.690 0.968 5.946 1.00 88.12 97 ILE A C 1
ATOM 779 O O . ILE A 1 97 ? 0.090 0.618 6.828 1.00 88.12 97 ILE A O 1
ATOM 783 N N . MET A 1 98 ? -0.653 2.182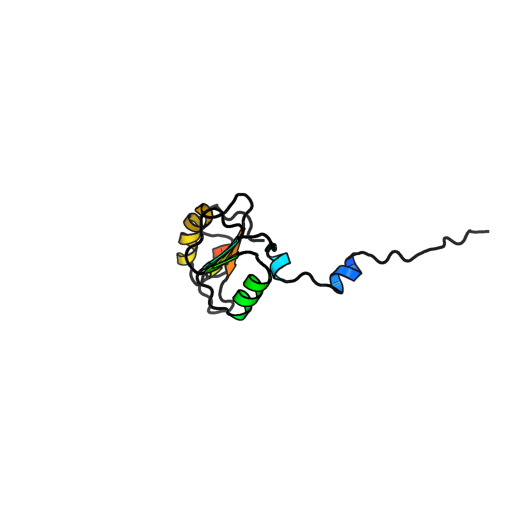 5.406 1.00 86.25 98 MET A N 1
ATOM 784 C CA . MET A 1 98 ? 0.244 3.250 5.833 1.00 86.25 98 MET A CA 1
ATOM 785 C C . MET A 1 98 ? -0.511 4.176 6.782 1.00 86.25 98 MET A C 1
ATOM 787 O O . MET A 1 98 ? -1.556 4.714 6.423 1.00 86.25 98 MET A O 1
ATOM 791 N N . ARG A 1 99 ? 0.014 4.387 7.990 1.00 83.94 99 ARG A N 1
ATOM 792 C CA . ARG A 1 99 ? -0.604 5.264 8.992 1.00 83.94 99 ARG A CA 1
ATOM 793 C C . ARG A 1 99 ? 0.386 6.288 9.542 1.00 83.94 99 ARG A C 1
ATOM 795 O O . ARG A 1 99 ? 1.580 5.987 9.625 1.00 83.94 99 ARG A O 1
ATOM 802 N N . PRO A 1 100 ? -0.081 7.463 9.996 1.00 79.00 100 PRO A N 1
ATOM 803 C CA . PRO A 1 100 ? 0.751 8.349 10.794 1.00 79.00 100 PRO A CA 1
ATOM 804 C C . PRO A 1 100 ? 1.161 7.653 12.099 1.00 79.00 100 PRO A C 1
ATOM 806 O O . PRO A 1 100 ? 0.364 6.982 12.762 1.00 79.00 100 PRO A O 1
ATOM 809 N N . LYS A 1 101 ? 2.431 7.816 12.472 1.00 75.25 101 LYS A N 1
ATOM 810 C CA . LYS A 1 101 ? 2.994 7.303 13.724 1.00 75.25 101 LYS A CA 1
ATOM 811 C C . LYS A 1 101 ? 3.090 8.438 14.743 1.00 75.25 101 LYS A C 1
ATOM 813 O O . LYS A 1 101 ? 3.533 9.528 14.403 1.00 75.25 101 LYS A O 1
ATOM 818 N N . GLY A 1 102 ? 2.722 8.175 15.997 1.00 76.12 102 GLY A N 1
ATOM 819 C CA . GLY A 1 102 ? 2.864 9.130 17.101 1.00 76.12 102 GLY A CA 1
ATOM 820 C C . GLY A 1 102 ? 1.768 8.991 18.155 1.00 76.12 102 GLY A C 1
ATOM 821 O O . GLY A 1 102 ? 0.797 8.268 17.946 1.00 76.12 102 GLY A O 1
ATOM 822 N N . ALA A 1 103 ? 1.921 9.696 19.279 1.00 72.56 103 ALA A N 1
ATOM 823 C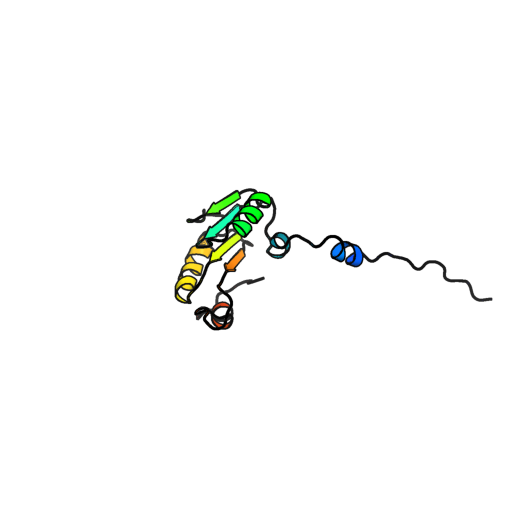 CA . ALA A 1 103 ? 0.950 9.684 20.381 1.00 72.56 103 ALA A CA 1
ATOM 824 C C . ALA A 1 103 ? -0.422 10.263 19.985 1.00 72.56 103 ALA A C 1
ATOM 826 O O . ALA A 1 103 ? -1.442 9.838 20.514 1.00 72.56 103 ALA A O 1
ATOM 827 N N . ASN A 1 104 ? -0.440 11.178 19.012 1.00 77.44 104 ASN A N 1
ATOM 828 C CA . ASN A 1 104 ? -1.654 11.816 18.494 1.00 77.44 104 ASN A CA 1
ATOM 829 C C . ASN A 1 104 ? -2.258 11.072 17.291 1.00 77.44 104 ASN A C 1
ATOM 831 O O . ASN A 1 104 ? -3.165 11.591 16.644 1.00 77.44 104 ASN A O 1
ATOM 835 N N . ALA A 1 105 ? -1.731 9.894 16.936 1.00 78.25 105 ALA A N 1
ATOM 836 C CA . ALA A 1 105 ? -2.307 9.095 15.865 1.00 78.25 105 ALA A CA 1
ATOM 837 C C . ALA A 1 105 ? -3.661 8.532 16.319 1.00 78.25 105 ALA A C 1
ATOM 839 O O . ALA A 1 105 ? -3.739 7.829 17.326 1.00 78.25 105 ALA A O 1
ATOM 840 N N . GLU A 1 106 ? -4.712 8.844 15.561 1.00 80.75 106 GLU A N 1
ATOM 841 C CA . GLU A 1 106 ? -6.068 8.346 15.816 1.00 80.75 106 GLU A CA 1
ATOM 842 C C . GLU A 1 106 ? -6.155 6.835 15.559 1.00 80.75 106 GLU A C 1
ATOM 844 O O . GLU A 1 106 ? -6.732 6.113 16.363 1.00 80.75 106 GLU A O 1
ATOM 849 N N . LEU A 1 107 ? -5.510 6.355 14.490 1.00 79.38 107 LEU A N 1
ATOM 850 C CA . LEU A 1 107 ? -5.405 4.932 14.177 1.00 79.38 107 LEU A CA 1
ATOM 851 C C . LEU A 1 107 ? -4.217 4.289 14.912 1.00 79.38 107 LEU A C 1
ATOM 853 O O . LEU A 1 107 ? -3.052 4.627 14.646 1.00 79.38 107 LEU A O 1
ATOM 857 N N . LYS A 1 108 ? -4.493 3.337 15.809 1.00 79.38 108 LYS A N 1
ATOM 858 C CA . LYS A 1 108 ? -3.469 2.573 16.534 1.00 79.38 108 LYS A CA 1
ATOM 859 C C . LYS A 1 108 ? -3.236 1.214 15.884 1.00 79.38 108 LYS A C 1
ATOM 861 O O . LYS A 1 108 ? -3.995 0.735 15.051 1.00 79.38 108 LYS A O 1
ATOM 866 N N . GLU A 1 109 ? -2.142 0.575 16.277 1.00 73.38 109 GLU A N 1
ATOM 867 C CA . GLU A 1 109 ? -1.790 -0.763 15.794 1.00 73.38 109 GLU A CA 1
ATOM 868 C C . GLU A 1 109 ? -2.816 -1.822 16.218 1.00 73.38 109 GLU A C 1
ATOM 870 O O . GLU A 1 109 ? -3.145 -2.697 15.427 1.00 73.38 109 GLU A O 1
ATOM 875 N N . SER A 1 110 ? -3.405 -1.679 17.410 1.00 74.50 110 SER A N 1
ATOM 876 C CA . SER A 1 110 ? -4.499 -2.535 17.882 1.00 74.50 110 SER A CA 1
ATOM 877 C C . SER A 1 110 ? -5.734 -2.488 16.982 1.00 74.50 110 SER A C 1
ATOM 879 O O . SER A 1 110 ? -6.401 -3.503 16.838 1.00 74.50 110 SER A O 1
ATOM 881 N N . ASP A 1 111 ? -6.022 -1.343 16.357 1.00 72.50 111 ASP A N 1
ATOM 882 C CA . ASP A 1 111 ? -7.164 -1.184 15.447 1.00 72.50 111 ASP A CA 1
ATOM 883 C C . ASP A 1 111 ? -6.934 -1.884 14.098 1.00 72.50 111 ASP A C 1
ATOM 885 O O . ASP A 1 111 ? -7.882 -2.291 13.434 1.00 72.50 111 ASP A O 1
ATOM 889 N N . ILE A 1 112 ? -5.667 -2.019 13.690 1.00 72.12 112 ILE A N 1
ATOM 890 C CA . ILE A 1 112 ? -5.258 -2.704 12.456 1.00 72.12 112 ILE A CA 1
ATOM 891 C C . ILE A 1 112 ? -5.144 -4.213 12.689 1.00 72.12 112 ILE A C 1
ATOM 893 O O . ILE A 1 112 ? -5.539 -4.992 11.826 1.00 72.12 112 ILE A O 1
ATOM 897 N N . ALA A 1 113 ? -4.591 -4.617 13.838 1.00 66.88 113 ALA A N 1
ATOM 898 C CA . ALA A 1 113 ? -4.420 -6.019 14.217 1.00 66.88 113 ALA A CA 1
ATOM 899 C C . ALA A 1 113 ? -5.740 -6.675 14.645 1.00 66.88 113 ALA A C 1
ATOM 901 O O . ALA A 1 113 ? -5.911 -7.879 14.478 1.00 66.88 113 ALA A O 1
ATOM 902 N N . ASN A 1 114 ? -6.668 -5.888 15.187 1.00 53.66 114 ASN A N 1
ATOM 903 C CA . ASN A 1 114 ? -7.995 -6.336 15.575 1.00 53.66 114 ASN A CA 1
ATOM 904 C C . ASN A 1 114 ? -9.048 -5.381 14.998 1.00 53.66 114 ASN A C 1
ATOM 906 O O . ASN A 1 114 ? -9.722 -4.667 15.751 1.00 53.66 114 ASN A O 1
ATOM 910 N N . PRO A 1 115 ? -9.188 -5.319 13.659 1.00 56.22 115 PRO A N 1
ATOM 911 C CA . PRO A 1 115 ? -10.342 -4.653 13.100 1.00 56.22 115 PRO A CA 1
ATOM 912 C C . PRO A 1 115 ? -11.552 -5.434 13.597 1.00 56.22 115 PRO A C 1
ATOM 914 O O . PRO A 1 115 ? -11.502 -6.651 13.744 1.00 56.22 115 PRO A O 1
ATOM 917 N N . SER A 1 116 ? -12.666 -4.762 13.842 1.00 42.59 116 SER A N 1
ATOM 918 C CA . SER A 1 116 ? -13.924 -5.357 14.323 1.00 42.59 116 SER A CA 1
ATOM 919 C C . SER A 1 116 ? -14.530 -6.413 13.368 1.00 42.59 116 SER A C 1
ATOM 921 O O . SER A 1 116 ? -15.683 -6.803 13.522 1.00 42.59 116 SER A O 1
ATOM 923 N N . ALA A 1 117 ? -13.765 -6.846 12.366 1.00 37.09 117 ALA A N 1
ATOM 924 C CA . ALA A 1 117 ? -14.051 -7.827 11.353 1.00 37.09 117 ALA A CA 1
ATOM 925 C C . ALA A 1 117 ? -12.874 -8.821 11.266 1.00 37.09 117 ALA A C 1
ATOM 927 O O . ALA A 1 117 ? -11.746 -8.458 10.949 1.00 37.09 117 ALA A O 1
ATOM 928 N N . GLU A 1 118 ? -13.210 -10.079 11.508 1.00 35.59 118 GLU A N 1
ATOM 929 C CA . GLU A 1 118 ? -12.519 -11.376 11.405 1.00 35.59 118 GLU A CA 1
ATOM 930 C C . GLU A 1 118 ? -11.561 -11.635 10.199 1.00 35.59 118 GLU A C 1
ATOM 932 O O . GLU A 1 118 ? -11.196 -12.777 9.951 1.00 35.59 118 GLU A O 1
ATOM 937 N N . TRP A 1 119 ? -11.098 -10.644 9.423 1.00 45.28 119 TRP A N 1
ATOM 938 C CA . TRP A 1 119 ? -10.651 -10.895 8.035 1.00 45.28 119 TRP A CA 1
ATOM 939 C C . TRP A 1 119 ? -9.324 -10.266 7.565 1.00 45.28 119 TRP A C 1
ATOM 941 O O . TRP A 1 119 ? -9.153 -10.072 6.357 1.00 45.28 119 TRP A O 1
ATOM 951 N N . VAL A 1 120 ? -8.353 -9.983 8.442 1.00 44.16 120 VAL A N 1
ATOM 952 C CA . VAL A 1 120 ? -7.003 -9.569 7.992 1.00 44.16 120 VAL A CA 1
ATOM 953 C C . VAL A 1 120 ? -6.121 -10.793 7.754 1.00 44.16 120 VAL A C 1
ATOM 955 O O . VAL A 1 120 ? -5.528 -11.345 8.675 1.00 44.16 120 VAL A O 1
ATOM 958 N N . THR A 1 121 ? -6.030 -11.219 6.496 1.00 45.66 121 THR A N 1
ATOM 959 C CA . THR A 1 121 ? -5.022 -12.185 6.046 1.00 45.66 121 THR A CA 1
ATOM 960 C C . THR A 1 121 ? -3.783 -11.426 5.572 1.00 45.66 121 THR A C 1
ATOM 962 O O . THR A 1 121 ? -3.867 -10.688 4.591 1.00 45.66 121 THR A O 1
ATOM 965 N N . ASP A 1 122 ? -2.683 -11.621 6.300 1.00 40.22 122 ASP A N 1
ATOM 966 C CA . ASP A 1 122 ? -1.315 -11.142 6.056 1.00 40.22 122 ASP A CA 1
ATOM 967 C C . ASP A 1 122 ? -1.122 -9.621 5.919 1.00 40.22 122 ASP A C 1
ATOM 969 O O . ASP A 1 122 ? -1.016 -9.055 4.831 1.00 40.22 122 ASP A O 1
ATOM 973 N N . VAL A 1 123 ? -0.963 -8.974 7.077 1.00 39.97 123 VAL A N 1
ATOM 974 C CA . VAL A 1 123 ? -0.089 -7.800 7.219 1.00 39.97 123 VAL A CA 1
ATOM 975 C C . VAL A 1 123 ? 1.319 -8.363 7.424 1.00 39.97 123 VAL A C 1
ATOM 977 O O . VAL A 1 123 ? 1.637 -8.822 8.521 1.00 39.97 123 VAL A O 1
ATOM 980 N N . ALA A 1 124 ? 2.112 -8.431 6.353 1.00 38.56 124 ALA A N 1
ATOM 981 C CA . ALA A 1 124 ? 3.520 -8.833 6.433 1.00 38.56 124 ALA A CA 1
ATOM 982 C C . ALA A 1 124 ? 4.414 -7.712 6.989 1.00 38.56 124 ALA A C 1
ATOM 984 O O . ALA A 1 124 ? 3.944 -6.557 7.076 1.00 38.56 124 ALA A O 1
#

pLDDT: mean 75.38, std 15.3, range [35.59, 91.56]

Secondary structure (DSSP, 8-state):
------------THHHHHHSPPPHHHHTT--TT-EEEEES---HHHHHHHHHHSSEEEESSPPTTEEEEEEE-SSGGGGGGHHHHHTTEEEEEEEEEE---STT-SS-HHHHHS-SSS------

Radius of gyration: 20.25 Å; chains: 1; bounding box: 64×51×34 Å